Protein AF-A0A8T8X893-F1 (afdb_monomer_lite)

Secondary structure (DSSP, 8-state):
-----------STTSS-------SS----EEEEEEEE-SSSEEEEEEETTEEEEEEHHHHHTTTHHHHHHHHHTT--HHHHHHHHHHHHTT---HHHHHHHHHHHHHHHHHHHS--TTS------

Sequence (125 aa):
MDCFSTFTSWKGFKKWLTFTKATSQDQEIIIFADVERGPDDLVVTYLRYRFYDRLPWDEFKRLGSSATLAVVKAGWNWIILDHMAESIREGRFKESDLDKAREKAKENRKSKFSRSASDPISYFG

Foldseek 3Di:
DDDDDDDDDPDDPPPPPPPPPPPPDDPFQKAFDAWDDDQQFIWTWIDGPHDTDIDGPVVLCVSDPNSVVNCVLLQADPVLRVVQRVCSNVVNHDVVSRVVRNVNSVVSNCVVVPDDPPDDDPPPD

Organism: NCBI:txid1448312

Radius of gyration: 18.8 Å; chains: 1; bounding box: 47×42×62 Å

pLDDT: mean 78.87, std 22.39, range [32.0, 98.12]

Structure (mmCIF, N/CA/C/O backbone):
data_AF-A0A8T8X893-F1
#
_entry.id   AF-A0A8T8X893-F1
#
loop_
_atom_site.group_PDB
_atom_site.id
_atom_site.type_symbol
_atom_site.label_atom_id
_atom_site.label_alt_id
_atom_site.label_comp_id
_atom_site.label_asym_id
_atom_site.label_entity_id
_atom_site.label_seq_id
_atom_site.pdbx_PDB_ins_code
_atom_site.Cartn_x
_atom_site.Cartn_y
_atom_site.Cartn_z
_atom_site.occupancy
_atom_site.B_iso_or_equiv
_atom_site.auth_seq_id
_atom_site.auth_comp_id
_atom_site.auth_asym_id
_atom_site.auth_atom_id
_atom_site.pdbx_PDB_model_num
ATOM 1 N N . MET A 1 1 ? 17.034 21.233 33.603 1.00 33.72 1 MET A N 1
ATOM 2 C CA . MET A 1 1 ? 18.491 21.298 33.406 1.00 33.72 1 MET A CA 1
ATOM 3 C C . MET A 1 1 ? 19.010 19.879 33.422 1.00 33.72 1 MET A C 1
ATOM 5 O O . MET A 1 1 ? 18.906 19.243 34.459 1.00 33.72 1 MET A O 1
ATOM 9 N N . ASP A 1 2 ? 19.385 19.424 32.222 1.00 32.00 2 ASP A N 1
ATOM 10 C CA . ASP A 1 2 ? 20.553 18.601 31.864 1.00 32.00 2 ASP A CA 1
ATOM 11 C C . ASP A 1 2 ? 20.766 17.258 32.595 1.00 32.00 2 ASP A C 1
ATOM 13 O O . ASP A 1 2 ? 20.647 17.167 33.803 1.00 32.00 2 ASP A O 1
ATOM 17 N N . CYS A 1 3 ? 21.181 16.149 31.986 1.00 43.78 3 CYS A N 1
ATOM 18 C CA . CYS A 1 3 ? 21.476 15.778 30.606 1.00 43.78 3 CYS A CA 1
ATOM 19 C C . CY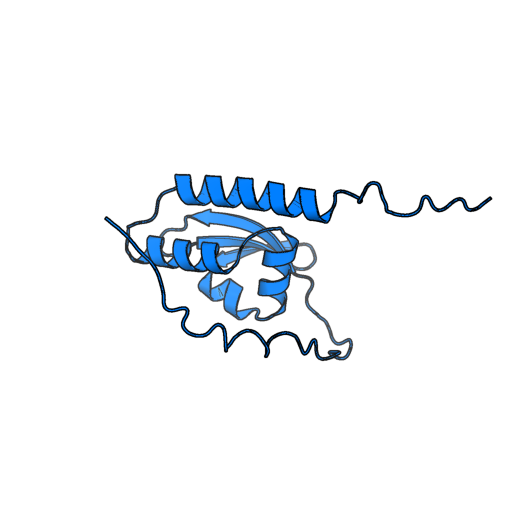S A 1 3 ? 21.751 14.256 30.599 1.00 43.78 3 CYS A C 1
ATOM 21 O O . CYS A 1 3 ? 22.308 13.722 31.550 1.00 43.78 3 CYS A O 1
ATOM 23 N N . PHE A 1 4 ? 21.377 13.599 29.497 1.00 40.03 4 PHE A N 1
ATOM 24 C CA . PHE A 1 4 ? 22.010 12.440 28.845 1.00 40.03 4 PHE A CA 1
ATOM 25 C C . PHE A 1 4 ? 22.717 11.340 29.665 1.00 40.03 4 PHE A C 1
ATOM 27 O O . PHE A 1 4 ? 23.814 11.532 30.179 1.00 40.03 4 PHE A O 1
ATOM 34 N N . SER A 1 5 ? 22.231 10.102 29.502 1.00 41.72 5 SER A N 1
ATOM 35 C CA . SER A 1 5 ? 22.907 9.033 28.726 1.00 41.72 5 SER A CA 1
ATOM 36 C C . SER A 1 5 ? 22.608 7.659 29.315 1.00 41.72 5 SER A C 1
ATOM 38 O O . SER A 1 5 ? 23.160 7.323 30.352 1.00 41.72 5 SER A O 1
ATOM 40 N N . THR A 1 6 ? 21.883 6.796 28.598 1.00 41.44 6 THR A N 1
ATOM 41 C CA . THR A 1 6 ? 22.410 5.450 28.307 1.00 41.44 6 THR A CA 1
ATOM 42 C C . THR A 1 6 ? 21.719 4.881 27.069 1.00 41.44 6 THR A C 1
ATOM 44 O O . THR A 1 6 ? 20.551 4.501 27.085 1.00 41.44 6 THR A O 1
ATOM 47 N N . PHE A 1 7 ? 22.483 4.823 25.979 1.00 49.06 7 PHE A N 1
ATOM 48 C CA . PHE A 1 7 ? 22.238 3.945 24.842 1.00 49.06 7 PHE A CA 1
ATOM 49 C C . PHE A 1 7 ? 22.013 2.512 25.333 1.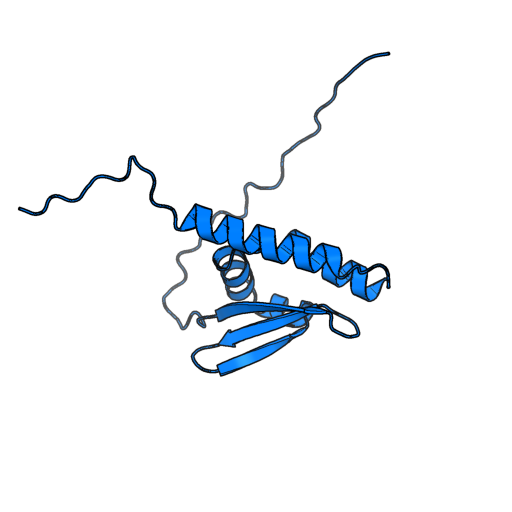00 49.06 7 PHE A C 1
ATOM 51 O O . PHE A 1 7 ? 22.913 1.925 25.932 1.00 49.06 7 PHE A O 1
ATOM 58 N N . THR A 1 8 ? 20.874 1.904 25.007 1.00 43.97 8 THR A N 1
ATOM 59 C CA . THR A 1 8 ? 20.735 0.447 25.083 1.00 43.97 8 THR A CA 1
ATOM 60 C C . THR A 1 8 ? 20.330 -0.132 23.730 1.00 43.97 8 THR A C 1
ATOM 62 O O . THR A 1 8 ? 19.187 -0.133 23.300 1.00 43.97 8 THR A O 1
ATOM 65 N N . SER A 1 9 ? 21.371 -0.658 23.083 1.00 38.81 9 SER A N 1
ATOM 66 C CA . SER A 1 9 ? 21.375 -1.925 22.354 1.00 38.81 9 SER A CA 1
ATOM 67 C C . SER A 1 9 ? 20.569 -2.022 21.056 1.00 38.81 9 SER A C 1
ATOM 69 O O . SER A 1 9 ? 19.608 -2.774 20.915 1.00 38.81 9 SER A O 1
ATOM 71 N N . TRP A 1 10 ? 21.133 -1.391 20.028 1.00 41.62 10 TRP A N 1
ATOM 72 C CA . TRP A 1 10 ? 21.035 -1.793 18.626 1.00 41.62 10 TRP A CA 1
ATOM 73 C C . TRP A 1 10 ? 21.691 -3.178 18.407 1.00 41.62 10 TRP A C 1
ATOM 75 O O . TRP A 1 10 ? 22.785 -3.299 17.855 1.00 41.62 10 TRP A O 1
ATOM 85 N N . LYS A 1 11 ? 21.060 -4.253 18.887 1.00 36.94 11 LYS A N 1
ATOM 86 C CA . LYS A 1 11 ? 21.475 -5.646 18.636 1.00 36.94 11 LYS A CA 1
ATOM 87 C C . LYS A 1 11 ? 20.265 -6.466 18.191 1.00 36.94 11 LYS A C 1
ATOM 89 O O . LYS A 1 11 ? 19.681 -7.198 18.975 1.00 36.94 11 LYS A O 1
ATOM 94 N N . GLY A 1 12 ? 19.889 -6.340 16.919 1.00 40.56 12 GLY A N 1
ATOM 95 C CA . GLY A 1 12 ? 18.818 -7.169 16.347 1.00 40.56 12 GLY A CA 1
ATOM 96 C C . GLY A 1 12 ? 18.704 -7.171 14.821 1.00 40.56 12 GLY A C 1
ATOM 97 O O . GLY A 1 12 ? 18.275 -8.162 14.246 1.00 40.56 12 GLY A O 1
ATOM 98 N N . PHE A 1 13 ? 19.173 -6.130 14.130 1.00 46.09 13 PHE A N 1
ATOM 99 C CA . PHE A 1 13 ? 18.964 -5.962 12.681 1.00 46.09 13 PHE A CA 1
ATOM 100 C C . PHE A 1 13 ? 20.070 -6.540 11.775 1.00 46.09 13 PHE A C 1
ATOM 102 O O . PHE A 1 13 ? 20.271 -6.072 10.660 1.00 46.09 13 PHE A O 1
ATOM 109 N N . LYS A 1 14 ? 20.818 -7.560 12.218 1.00 40.28 14 LYS A N 1
ATOM 110 C CA . LYS A 1 14 ? 21.900 -8.167 11.405 1.00 40.28 14 LYS A CA 1
ATOM 111 C C . LYS A 1 14 ? 21.546 -9.496 10.728 1.00 40.28 14 LYS A C 1
ATOM 113 O O . LYS A 1 14 ? 22.389 -10.044 10.029 1.00 40.28 14 LYS A O 1
ATOM 118 N N . LYS A 1 15 ? 20.321 -10.012 10.880 1.00 38.41 15 LYS A N 1
ATOM 119 C CA . LYS A 1 15 ? 19.928 -11.316 10.304 1.00 38.41 15 LYS A CA 1
ATOM 120 C C . LYS A 1 15 ? 19.112 -11.261 9.006 1.00 38.41 15 LYS A C 1
ATOM 122 O O . LYS A 1 15 ? 18.790 -12.313 8.473 1.00 38.41 15 LYS A O 1
ATOM 127 N N . TRP A 1 16 ? 18.823 -10.079 8.459 1.00 42.81 16 TRP A N 1
ATOM 128 C CA . TRP A 1 16 ? 17.953 -9.934 7.278 1.00 42.81 16 TRP A CA 1
ATOM 129 C C . TRP A 1 16 ? 18.695 -9.674 5.954 1.00 42.81 16 TRP A C 1
ATOM 131 O O . TRP A 1 16 ? 18.112 -9.172 5.000 1.00 42.81 16 TRP A O 1
ATOM 141 N N . LEU A 1 17 ? 19.993 -9.998 5.891 1.00 47.34 17 LEU A N 1
ATOM 142 C CA . LEU A 1 17 ? 20.840 -9.783 4.705 1.00 47.34 17 LEU A CA 1
ATOM 143 C C . LEU A 1 17 ? 21.444 -11.061 4.112 1.00 47.34 17 LEU A C 1
ATOM 145 O O . LEU A 1 17 ? 22.315 -10.988 3.251 1.00 47.34 17 LEU A O 1
ATOM 149 N N . THR A 1 18 ? 20.956 -12.241 4.487 1.00 39.75 18 THR A N 1
ATOM 150 C CA . THR A 1 18 ? 21.144 -13.422 3.640 1.00 39.75 18 THR A CA 1
ATOM 151 C C . THR A 1 18 ? 20.073 -13.397 2.561 1.00 39.75 18 THR A C 1
ATOM 153 O O . THR A 1 18 ? 19.043 -14.055 2.679 1.00 39.75 18 THR A O 1
ATOM 156 N N . PHE A 1 19 ? 20.321 -12.603 1.516 1.00 49.06 19 PHE A N 1
ATOM 157 C CA . PHE A 1 19 ? 19.721 -12.815 0.204 1.00 49.06 19 PHE A CA 1
ATOM 158 C C . PHE A 1 19 ? 20.170 -14.200 -0.261 1.00 49.06 19 PHE A C 1
ATOM 160 O O . PHE A 1 19 ? 21.215 -14.366 -0.890 1.00 49.06 19 PHE A O 1
ATOM 167 N N . THR A 1 20 ? 19.425 -15.226 0.140 1.00 45.09 20 THR A N 1
ATOM 168 C CA . THR A 1 20 ? 19.579 -16.553 -0.427 1.00 45.09 20 THR A CA 1
ATOM 169 C C . THR A 1 20 ? 19.316 -16.4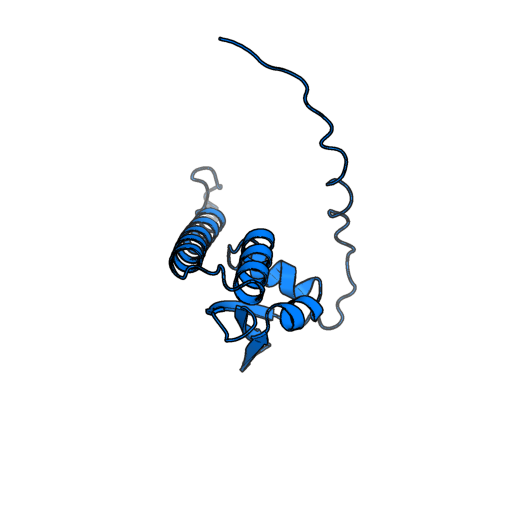08 -1.916 1.00 45.09 20 THR A C 1
ATOM 171 O O . THR A 1 20 ? 18.295 -15.872 -2.347 1.00 45.09 20 THR A O 1
ATOM 174 N N . LYS A 1 21 ? 20.313 -16.818 -2.700 1.00 43.22 21 LYS A N 1
ATOM 175 C CA . LYS A 1 21 ? 20.247 -17.005 -4.145 1.00 43.22 21 LYS A CA 1
ATOM 176 C C . LYS A 1 21 ? 19.151 -18.038 -4.412 1.00 43.22 21 LYS A C 1
ATOM 178 O O . LYS A 1 21 ? 19.428 -19.229 -4.503 1.00 43.22 21 LYS A O 1
ATOM 183 N N . ALA A 1 22 ? 17.903 -17.582 -4.415 1.00 42.31 22 ALA A N 1
ATOM 184 C CA . ALA A 1 22 ? 16.752 -18.395 -4.733 1.00 42.31 22 ALA A CA 1
ATOM 185 C C . ALA A 1 22 ? 16.892 -18.798 -6.199 1.00 42.31 22 ALA A C 1
ATOM 187 O O . ALA A 1 22 ? 17.052 -17.958 -7.086 1.00 42.31 22 ALA A O 1
ATOM 188 N N . THR A 1 23 ? 16.926 -20.105 -6.422 1.00 39.31 23 THR A N 1
ATOM 189 C CA . THR A 1 23 ? 16.820 -20.732 -7.732 1.00 39.31 23 THR A CA 1
ATOM 190 C C . THR A 1 23 ? 15.673 -20.102 -8.514 1.00 39.31 23 THR A C 1
ATOM 192 O O . THR A 1 23 ? 14.606 -19.851 -7.963 1.00 39.31 23 THR A O 1
ATOM 195 N N . SER A 1 24 ? 15.933 -19.822 -9.790 1.00 44.75 24 SER A N 1
ATOM 196 C CA . SER A 1 24 ? 15.029 -19.205 -10.761 1.00 44.75 24 SER A CA 1
ATOM 197 C C . SER A 1 24 ? 13.802 -20.097 -11.016 1.00 44.75 24 SER A C 1
ATOM 199 O O . SER A 1 24 ? 13.715 -20.780 -12.027 1.00 44.75 24 SER A O 1
ATOM 201 N N . GLN A 1 25 ? 12.877 -20.132 -10.062 1.00 43.38 25 GLN A N 1
ATOM 202 C CA . GLN A 1 25 ? 11.527 -20.661 -10.200 1.00 43.38 25 GLN A CA 1
ATOM 203 C C . GLN A 1 25 ? 10.584 -19.506 -9.877 1.00 43.38 25 GLN A C 1
ATOM 205 O O . GLN A 1 25 ? 10.514 -19.074 -8.730 1.00 43.38 25 GLN A O 1
ATOM 210 N N . ASP A 1 26 ? 9.974 -18.946 -10.923 1.00 50.09 26 ASP A N 1
ATOM 211 C CA . ASP A 1 26 ? 8.806 -18.059 -10.898 1.00 50.09 26 ASP A CA 1
ATOM 212 C C . ASP A 1 26 ? 8.690 -17.131 -9.682 1.00 50.09 26 ASP A C 1
ATOM 214 O O . ASP A 1 26 ? 7.723 -17.181 -8.921 1.00 50.09 26 ASP A O 1
ATOM 218 N N . GLN A 1 27 ? 9.662 -16.228 -9.503 1.00 59.00 27 GLN A N 1
ATOM 219 C CA . GLN A 1 27 ? 9.411 -15.064 -8.659 1.00 59.00 27 GLN A CA 1
ATOM 220 C C . GLN A 1 27 ? 8.341 -14.220 -9.339 1.00 59.00 27 GLN A C 1
ATOM 222 O O . GLN A 1 27 ? 8.608 -13.470 -10.277 1.00 59.00 27 GLN A O 1
ATOM 227 N N . GLU A 1 28 ? 7.119 -14.384 -8.859 1.00 69.75 28 GLU A N 1
ATOM 228 C CA . GLU A 1 28 ? 5.980 -13.575 -9.229 1.00 69.75 28 GLU A CA 1
ATOM 229 C C . GLU A 1 28 ? 6.335 -12.087 -9.179 1.00 69.75 28 GLU A C 1
ATOM 231 O O . GLU A 1 28 ? 6.702 -11.537 -8.135 1.00 69.75 28 GLU A O 1
ATOM 236 N N . ILE A 1 29 ? 6.271 -11.439 -10.343 1.00 83.62 29 ILE A N 1
ATOM 237 C CA . ILE A 1 29 ? 6.627 -10.031 -10.476 1.00 83.62 29 ILE A CA 1
ATOM 238 C C . ILE A 1 29 ? 5.460 -9.211 -9.933 1.00 83.62 29 ILE A C 1
ATOM 240 O O . ILE A 1 29 ? 4.462 -8.990 -10.621 1.00 83.62 29 ILE A O 1
ATOM 244 N N . ILE A 1 30 ? 5.614 -8.771 -8.686 1.00 91.75 30 ILE A N 1
ATOM 245 C CA . ILE A 1 30 ? 4.703 -7.853 -8.004 1.00 91.75 30 ILE A CA 1
ATOM 246 C C . ILE A 1 30 ? 5.273 -6.441 -8.100 1.00 91.75 30 ILE A C 1
ATOM 248 O O . ILE A 1 30 ? 6.426 -6.191 -7.732 1.00 91.75 30 ILE A O 1
ATOM 252 N N . ILE A 1 31 ? 4.451 -5.498 -8.552 1.00 93.94 31 ILE A N 1
ATOM 253 C CA . ILE A 1 31 ? 4.770 -4.069 -8.532 1.00 93.94 31 ILE A CA 1
ATOM 254 C C . ILE A 1 31 ? 3.737 -3.364 -7.663 1.00 93.94 31 ILE A C 1
ATOM 256 O O . ILE A 1 31 ? 2.555 -3.335 -7.986 1.00 93.94 31 ILE A O 1
ATOM 260 N N . PHE A 1 32 ? 4.194 -2.768 -6.566 1.00 95.81 32 PHE A N 1
ATOM 261 C CA . PHE A 1 32 ? 3.353 -1.947 -5.703 1.00 95.81 32 PHE A CA 1
ATOM 262 C C . PHE A 1 32 ? 3.002 -0.642 -6.432 1.00 95.81 32 PHE A C 1
ATOM 264 O O . PHE A 1 32 ? 3.912 0.096 -6.824 1.00 95.81 32 PHE A O 1
ATOM 271 N N . ALA A 1 33 ? 1.710 -0.378 -6.642 1.00 95.00 33 ALA A N 1
ATOM 272 C CA . ALA A 1 33 ? 1.245 0.774 -7.411 1.00 95.00 33 ALA A CA 1
ATOM 273 C C . ALA A 1 33 ? 0.813 1.926 -6.497 1.00 95.00 33 ALA A C 1
ATOM 275 O O . ALA A 1 33 ? 1.346 3.028 -6.630 1.00 95.00 33 ALA A O 1
ATOM 276 N N . ASP A 1 34 ? -0.101 1.670 -5.562 1.00 95.75 34 ASP A N 1
ATOM 277 C CA . ASP A 1 34 ? -0.561 2.659 -4.583 1.00 95.75 34 ASP A CA 1
ATOM 278 C C . ASP A 1 34 ? -1.210 1.982 -3.368 1.00 95.75 34 ASP A C 1
ATOM 280 O O . ASP A 1 34 ? -1.400 0.763 -3.339 1.00 95.75 34 ASP A O 1
ATOM 284 N N . VAL A 1 35 ? -1.560 2.786 -2.369 1.00 96.94 35 VAL A N 1
ATOM 285 C CA . VAL A 1 35 ? -2.322 2.366 -1.197 1.00 96.94 35 VAL A CA 1
ATOM 286 C C . VAL A 1 35 ? -3.340 3.432 -0.806 1.00 96.94 35 VAL A C 1
ATOM 288 O O . VAL A 1 35 ? -3.081 4.632 -0.897 1.00 96.94 35 VAL A O 1
ATOM 291 N N . GLU A 1 36 ? -4.503 2.981 -0.357 1.00 97.00 36 GLU A N 1
ATOM 292 C CA . GLU A 1 36 ? -5.618 3.823 0.067 1.00 97.00 36 GLU A CA 1
ATOM 293 C C . GLU A 1 36 ? -6.231 3.309 1.374 1.00 97.00 36 GLU A C 1
ATOM 295 O O . GLU A 1 36 ? -5.984 2.179 1.809 1.00 97.00 36 GLU A O 1
ATOM 300 N N . ARG A 1 37 ? -7.049 4.148 2.009 1.00 96.94 37 ARG A N 1
ATOM 301 C CA . ARG A 1 37 ? -7.797 3.773 3.205 1.00 96.94 37 ARG A CA 1
ATOM 302 C C . ARG A 1 37 ? -8.996 2.894 2.829 1.00 96.94 37 ARG A C 1
ATOM 304 O O . ARG A 1 37 ? -9.906 3.350 2.141 1.00 96.94 37 ARG A O 1
ATOM 311 N N . GLY A 1 38 ? -9.027 1.662 3.329 1.00 95.25 38 GLY A N 1
ATOM 312 C CA . GLY A 1 38 ? -10.220 0.815 3.323 1.00 95.25 38 GLY A CA 1
ATOM 313 C C . GLY A 1 38 ? -11.071 0.981 4.590 1.00 95.25 38 GLY A C 1
ATOM 314 O O . GLY A 1 38 ? -10.730 1.772 5.475 1.00 95.25 38 GLY A O 1
ATOM 315 N N . PRO A 1 39 ? -12.191 0.245 4.691 1.00 93.06 39 PRO A N 1
ATOM 316 C CA . PRO A 1 39 ? -13.068 0.303 5.860 1.00 93.06 39 PRO A CA 1
ATOM 317 C C . PRO A 1 39 ? -12.373 -0.199 7.135 1.00 93.06 39 PRO A C 1
ATOM 319 O O . PRO A 1 39 ? -12.428 0.484 8.155 1.00 93.06 39 PRO A O 1
ATOM 322 N N . ASP A 1 40 ? -11.667 -1.330 7.040 1.00 94.50 40 ASP A N 1
ATOM 323 C CA . ASP A 1 40 ? -11.073 -2.030 8.191 1.00 94.50 40 ASP A CA 1
ATOM 324 C C . ASP A 1 40 ? -9.541 -2.143 8.120 1.00 94.50 40 ASP A C 1
ATOM 326 O O . ASP A 1 40 ? -8.880 -2.436 9.115 1.00 94.50 40 ASP A O 1
ATOM 330 N N . ASP A 1 41 ? -8.957 -1.918 6.943 1.00 96.50 41 ASP A N 1
ATOM 331 C CA . ASP A 1 41 ? -7.519 -2.023 6.702 1.00 96.50 41 ASP A CA 1
ATOM 332 C C . ASP A 1 41 ? -7.089 -1.077 5.573 1.00 96.50 41 ASP A C 1
ATOM 334 O O . ASP A 1 41 ? -7.925 -0.518 4.858 1.00 96.50 41 ASP A O 1
ATOM 338 N N . LEU A 1 42 ? -5.782 -0.911 5.375 1.00 97.31 42 LEU A N 1
ATOM 339 C CA . LEU A 1 42 ? -5.280 -0.310 4.139 1.00 97.31 42 LEU A CA 1
ATOM 340 C C . LEU A 1 42 ? -5.576 -1.237 2.955 1.00 97.31 42 LEU A C 1
ATOM 342 O O . LEU A 1 42 ? -5.457 -2.453 3.074 1.00 97.31 42 LEU A O 1
ATOM 346 N N . VAL A 1 43 ? -5.911 -0.668 1.801 1.00 98.12 43 VAL A N 1
ATOM 347 C CA . VAL A 1 43 ? -6.083 -1.414 0.550 1.00 98.12 43 VAL A CA 1
ATOM 348 C C . VAL A 1 43 ? -4.920 -1.083 -0.371 1.00 98.12 43 VAL A C 1
ATOM 350 O O . VAL A 1 43 ? -4.699 0.070 -0.736 1.00 98.12 43 VAL A O 1
ATOM 353 N N . VAL A 1 44 ? -4.152 -2.104 -0.733 1.00 97.81 44 VAL A N 1
ATOM 354 C CA . VAL A 1 44 ? -3.027 -1.997 -1.657 1.00 97.81 44 VAL A CA 1
ATOM 355 C C . VAL A 1 44 ? -3.515 -2.260 -3.062 1.00 97.81 44 VAL A C 1
ATOM 357 O O . VAL A 1 44 ? -4.082 -3.316 -3.326 1.00 97.81 44 VAL A O 1
ATOM 360 N N . THR A 1 45 ? -3.203 -1.349 -3.976 1.00 97.88 45 THR A N 1
ATOM 361 C CA . THR A 1 45 ? -3.275 -1.607 -5.411 1.00 97.88 45 THR A CA 1
ATOM 362 C C . THR A 1 45 ? -1.894 -2.032 -5.897 1.00 97.88 45 THR A C 1
ATOM 364 O O . THR A 1 45 ? -0.905 -1.315 -5.714 1.00 97.88 45 THR A O 1
ATOM 367 N N . TYR A 1 46 ? -1.802 -3.194 -6.532 1.00 95.75 46 TYR A N 1
ATOM 368 C CA . TYR A 1 46 ? -0.552 -3.706 -7.086 1.00 95.75 46 TYR A CA 1
ATOM 369 C C . TYR A 1 46 ? -0.779 -4.334 -8.457 1.00 95.75 46 TYR A C 1
ATOM 371 O O . TYR A 1 46 ? -1.883 -4.735 -8.808 1.00 95.75 46 TYR A O 1
ATOM 379 N N . LEU A 1 47 ? 0.284 -4.396 -9.252 1.00 94.00 47 LEU A N 1
ATOM 380 C CA . LEU A 1 47 ? 0.298 -5.086 -10.531 1.00 94.00 47 LEU A CA 1
ATOM 381 C C . LEU A 1 47 ? 0.929 -6.462 -10.333 1.00 94.00 47 LEU A C 1
ATOM 383 O O . LEU A 1 47 ? 2.064 -6.565 -9.855 1.00 94.00 47 LEU A O 1
ATOM 387 N N . ARG A 1 48 ? 0.201 -7.501 -10.730 1.00 89.81 48 ARG A N 1
ATOM 388 C CA . ARG A 1 48 ? 0.669 -8.884 -10.791 1.00 89.81 48 ARG A CA 1
ATOM 389 C C . ARG A 1 48 ? 0.693 -9.301 -12.253 1.00 89.81 48 ARG A C 1
ATOM 391 O O . ARG A 1 48 ? -0.347 -9.389 -12.906 1.00 89.81 48 ARG A O 1
ATOM 398 N N . TYR A 1 49 ? 1.889 -9.498 -12.802 1.00 84.81 49 TYR A N 1
ATOM 399 C CA . TYR A 1 49 ? 2.098 -9.664 -14.246 1.00 84.81 49 TYR A CA 1
ATOM 400 C C . TYR A 1 49 ? 1.556 -8.480 -15.073 1.00 84.81 49 TYR A C 1
ATOM 402 O O . TYR A 1 49 ? 2.279 -7.515 -15.306 1.00 84.81 49 TYR A O 1
ATOM 410 N N . ARG A 1 50 ? 0.301 -8.552 -15.539 1.00 84.25 50 ARG A N 1
ATOM 411 C CA . ARG A 1 50 ? -0.367 -7.531 -16.370 1.00 84.25 50 ARG A CA 1
ATOM 412 C C . ARG A 1 50 ? -1.677 -7.010 -15.776 1.00 84.25 50 ARG A C 1
ATOM 414 O O . ARG A 1 50 ? -2.276 -6.119 -16.369 1.00 84.25 50 ARG A O 1
ATOM 421 N N . PHE A 1 51 ? -2.117 -7.549 -14.642 1.00 88.69 51 PHE A N 1
ATOM 422 C CA . PHE A 1 51 ? -3.409 -7.220 -14.051 1.00 88.69 51 PHE A CA 1
ATOM 423 C C . PHE A 1 51 ? -3.225 -6.429 -12.766 1.00 88.69 51 PHE A C 1
ATOM 425 O O . PHE A 1 51 ? -2.351 -6.740 -11.953 1.00 88.69 51 PHE A O 1
ATOM 432 N N . TYR A 1 52 ? -4.023 -5.373 -12.630 1.00 93.62 52 TYR A N 1
ATOM 433 C CA . TYR A 1 52 ? -4.127 -4.632 -11.386 1.00 93.62 52 TYR A CA 1
ATOM 434 C C . TYR A 1 52 ? -5.057 -5.386 -10.453 1.00 93.62 52 TYR A C 1
ATOM 436 O O . TYR A 1 52 ? -6.227 -5.582 -10.773 1.00 93.62 52 TYR A O 1
ATOM 444 N N . ASP A 1 53 ? -4.525 -5.747 -9.298 1.00 95.19 53 ASP A N 1
ATOM 445 C CA . ASP A 1 53 ? -5.258 -6.373 -8.216 1.00 95.19 53 ASP A CA 1
ATOM 446 C C . ASP A 1 53 ? -5.286 -5.432 -7.009 1.00 95.19 53 ASP A C 1
ATOM 448 O O . ASP A 1 53 ? -4.440 -4.539 -6.853 1.00 95.19 53 ASP A O 1
ATOM 452 N N . ARG A 1 54 ? -6.280 -5.643 -6.145 1.00 96.50 54 ARG A N 1
ATOM 453 C CA . ARG A 1 54 ? -6.413 -4.946 -4.867 1.00 96.50 54 ARG A CA 1
ATOM 454 C C . ARG A 1 54 ? -6.530 -5.961 -3.748 1.00 96.50 54 ARG A C 1
ATOM 456 O O . ARG A 1 54 ? -7.338 -6.879 -3.841 1.00 96.50 54 ARG A O 1
ATOM 463 N N . LEU A 1 55 ? -5.738 -5.778 -2.699 1.00 96.69 55 LEU A N 1
ATOM 464 C CA . LEU A 1 55 ? -5.793 -6.609 -1.500 1.00 96.69 55 LEU A CA 1
ATOM 465 C C . LEU A 1 55 ? -5.744 -5.741 -0.243 1.00 96.69 55 LEU A C 1
ATOM 467 O O . LEU A 1 55 ? -5.039 -4.726 -0.240 1.00 96.69 55 LEU A O 1
ATOM 471 N N . PRO A 1 56 ? -6.424 -6.149 0.842 1.00 97.56 56 PRO A N 1
ATOM 472 C CA . PRO A 1 56 ? -6.138 -5.627 2.171 1.00 97.56 56 PRO A CA 1
ATOM 473 C C . PRO A 1 56 ? -4.650 -5.775 2.496 1.00 97.56 56 PRO A C 1
ATOM 475 O O . PRO A 1 56 ? -4.000 -6.735 2.072 1.00 97.56 56 PRO A O 1
ATOM 478 N N . TRP A 1 57 ? -4.101 -4.843 3.264 1.00 97.25 57 TRP A N 1
ATOM 479 C CA . TRP A 1 57 ? -2.691 -4.825 3.625 1.00 97.25 57 TRP A CA 1
ATOM 480 C C . TRP A 1 57 ? -2.266 -6.130 4.296 1.00 97.25 57 TRP A C 1
ATOM 482 O O . TRP A 1 57 ? -1.269 -6.720 3.886 1.00 97.25 57 TRP A O 1
ATOM 492 N N . ASP A 1 58 ? -3.050 -6.658 5.237 1.00 95.38 58 ASP A N 1
ATOM 493 C CA . ASP A 1 58 ? -2.742 -7.942 5.878 1.00 95.38 58 ASP A CA 1
ATOM 494 C C . ASP A 1 58 ? -2.693 -9.130 4.907 1.00 95.38 58 ASP A C 1
ATOM 496 O O . ASP A 1 58 ? -1.888 -10.042 5.106 1.00 95.38 58 ASP A O 1
ATOM 500 N N . GLU A 1 59 ? -3.501 -9.131 3.847 1.00 96.56 59 GLU A N 1
ATOM 501 C CA . GLU A 1 59 ? -3.457 -10.168 2.811 1.00 96.56 59 GLU A CA 1
ATOM 502 C C . GLU A 1 59 ? -2.282 -9.962 1.857 1.00 96.56 59 GLU A C 1
ATOM 504 O O . GLU A 1 59 ? -1.556 -10.909 1.555 1.00 96.56 59 GLU A O 1
ATOM 509 N N . PHE A 1 60 ? -2.018 -8.717 1.458 1.00 95.75 60 PHE A N 1
ATOM 510 C CA . PHE A 1 60 ? -0.863 -8.367 0.638 1.00 95.75 60 PHE A CA 1
ATOM 511 C C . PHE A 1 60 ? 0.454 -8.787 1.310 1.00 95.75 60 PHE A C 1
ATOM 513 O O . PHE A 1 60 ? 1.349 -9.327 0.656 1.00 95.75 60 PHE A O 1
ATOM 520 N N . LYS A 1 61 ? 0.565 -8.639 2.638 1.00 94.69 61 LYS A N 1
ATOM 521 C CA . LYS A 1 61 ? 1.732 -9.102 3.407 1.00 94.69 61 LYS A CA 1
ATOM 522 C C . LYS A 1 61 ? 1.965 -10.612 3.313 1.00 94.69 61 LYS A C 1
ATOM 524 O O . LYS A 1 61 ? 3.113 -11.055 3.381 1.00 94.69 61 LYS A O 1
ATOM 529 N N . ARG A 1 62 ? 0.911 -11.415 3.131 1.00 94.69 62 ARG A N 1
ATOM 530 C CA . ARG A 1 62 ? 1.014 -12.883 3.015 1.00 94.69 62 ARG A CA 1
ATOM 531 C C . ARG A 1 62 ? 1.663 -13.335 1.708 1.00 94.69 62 ARG A C 1
ATOM 533 O O . ARG A 1 62 ? 2.127 -14.468 1.647 1.00 94.69 62 ARG A O 1
ATOM 540 N N . LEU A 1 63 ? 1.790 -12.448 0.716 1.00 90.69 63 LEU A N 1
ATOM 541 C CA . LEU A 1 63 ? 2.592 -12.682 -0.494 1.00 90.69 63 LEU A CA 1
ATOM 542 C C . LEU A 1 63 ? 4.106 -12.739 -0.195 1.00 90.69 63 LEU A C 1
ATOM 544 O O . LEU A 1 63 ? 4.916 -13.050 -1.068 1.00 90.69 63 LEU A O 1
ATOM 548 N N . GLY A 1 64 ? 4.506 -12.450 1.047 1.00 90.69 64 GLY A N 1
ATOM 549 C 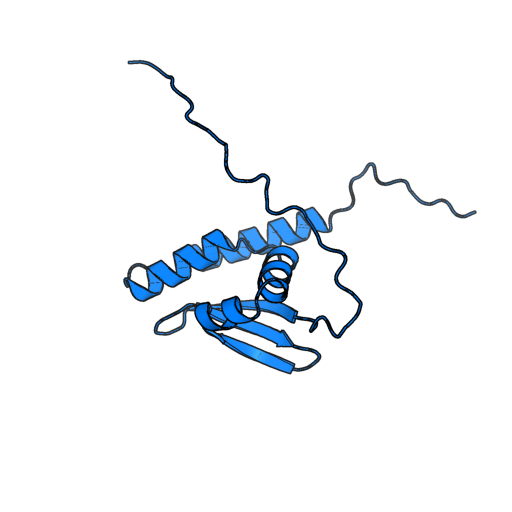CA . GLY A 1 64 ? 5.844 -12.704 1.558 1.00 90.69 64 GLY A CA 1
ATOM 550 C C . GLY A 1 64 ? 6.887 -11.709 1.055 1.00 90.69 64 GLY A C 1
ATOM 551 O O . GLY A 1 64 ? 6.627 -10.517 0.883 1.00 90.69 64 GLY A O 1
ATOM 552 N N . SER A 1 65 ? 8.107 -12.202 0.838 1.00 90.62 65 SER A N 1
ATOM 553 C CA . SER A 1 65 ? 9.268 -11.364 0.515 1.00 90.62 65 SER A CA 1
ATOM 554 C C . SER A 1 65 ? 9.104 -10.565 -0.781 1.00 90.62 65 SER A C 1
ATOM 556 O O . SER A 1 65 ? 9.616 -9.446 -0.867 1.00 90.62 65 SER A O 1
ATOM 558 N N . SER A 1 66 ? 8.354 -11.082 -1.759 1.00 90.19 66 SER A N 1
ATOM 559 C CA . SER A 1 66 ? 8.044 -10.377 -3.008 1.00 90.19 66 SER A CA 1
ATOM 560 C C . SER A 1 66 ? 7.233 -9.100 -2.762 1.00 90.19 66 SER A C 1
ATOM 562 O O . SER A 1 66 ? 7.561 -8.053 -3.323 1.00 90.19 66 SER A O 1
ATOM 564 N N . ALA A 1 67 ? 6.240 -9.141 -1.866 1.00 92.00 67 ALA A N 1
ATOM 565 C CA . ALA A 1 67 ? 5.459 -7.964 -1.482 1.00 92.00 67 ALA A CA 1
ATOM 566 C C . ALA A 1 67 ? 6.315 -6.923 -0.754 1.00 92.00 67 ALA A C 1
ATOM 568 O O . ALA A 1 67 ? 6.278 -5.738 -1.097 1.00 92.00 67 ALA A O 1
ATOM 569 N N . THR A 1 68 ? 7.146 -7.348 0.202 1.00 93.50 68 THR A N 1
ATOM 570 C CA . THR A 1 68 ? 8.034 -6.413 0.908 1.00 93.50 68 THR A CA 1
ATOM 571 C C . THR A 1 68 ? 9.029 -5.751 -0.037 1.00 93.50 68 THR A C 1
ATOM 573 O O . THR A 1 68 ? 9.235 -4.536 0.024 1.00 93.50 68 THR A O 1
ATOM 576 N N . LEU A 1 69 ? 9.606 -6.517 -0.965 1.00 92.56 69 LEU A N 1
ATOM 577 C CA . LEU A 1 69 ? 10.500 -5.973 -1.979 1.00 92.56 69 LEU A CA 1
ATOM 578 C C . LEU A 1 69 ? 9.780 -4.966 -2.889 1.00 92.56 69 LEU A C 1
ATOM 580 O O . LEU A 1 69 ? 10.355 -3.922 -3.204 1.00 92.56 69 LEU A O 1
ATOM 584 N N . ALA A 1 70 ? 8.537 -5.246 -3.287 1.00 94.00 70 ALA A N 1
ATOM 585 C CA . ALA A 1 70 ? 7.734 -4.355 -4.121 1.00 94.00 70 ALA A CA 1
ATOM 586 C C . ALA A 1 70 ? 7.465 -3.004 -3.433 1.00 94.00 70 ALA A C 1
ATOM 588 O O . ALA A 1 70 ? 7.686 -1.957 -4.045 1.00 94.00 70 ALA A O 1
ATOM 589 N N . VAL A 1 71 ? 7.088 -3.015 -2.149 1.00 95.44 71 VAL A N 1
ATOM 590 C CA . VAL A 1 71 ? 6.878 -1.805 -1.326 1.00 95.44 71 VAL A CA 1
ATOM 591 C C . VAL A 1 71 ? 8.151 -0.958 -1.270 1.00 95.44 71 VAL A C 1
ATOM 593 O O . VAL A 1 71 ? 8.134 0.237 -1.576 1.00 95.44 71 VAL A O 1
ATOM 596 N N . VAL A 1 72 ? 9.288 -1.587 -0.952 1.00 93.19 72 VAL A N 1
ATOM 597 C CA . VAL A 1 72 ? 10.581 -0.894 -0.840 1.00 93.19 72 VAL A CA 1
ATOM 598 C C . VAL A 1 72 ? 11.024 -0.320 -2.188 1.00 93.19 72 VAL A C 1
ATOM 600 O O . VAL A 1 72 ? 11.537 0.804 -2.245 1.00 93.19 72 VAL A O 1
ATOM 603 N N . LYS A 1 73 ? 10.831 -1.058 -3.288 1.00 92.12 73 LYS A N 1
ATOM 604 C CA . LYS A 1 73 ? 11.132 -0.581 -4.648 1.00 92.12 73 LYS A CA 1
ATOM 605 C C . LYS A 1 73 ? 10.260 0.609 -5.046 1.00 92.12 73 LYS A C 1
ATOM 607 O O . LYS A 1 73 ? 10.767 1.534 -5.674 1.00 92.12 73 LYS A O 1
ATOM 612 N N . ALA A 1 74 ? 8.995 0.624 -4.632 1.00 93.56 74 ALA A N 1
ATOM 613 C CA . ALA A 1 74 ? 8.093 1.751 -4.849 1.00 93.56 74 ALA A CA 1
ATOM 614 C C . ALA A 1 74 ? 8.424 2.984 -3.979 1.00 93.56 74 ALA A C 1
ATOM 616 O O . ALA A 1 74 ? 7.827 4.039 -4.171 1.00 93.56 74 ALA A O 1
ATOM 617 N N . GLY A 1 75 ? 9.400 2.881 -3.066 1.00 94.75 75 GLY A N 1
ATOM 618 C CA . GLY A 1 75 ? 9.856 3.983 -2.210 1.00 94.75 75 GLY A CA 1
ATOM 619 C C . GLY A 1 75 ? 9.089 4.104 -0.892 1.00 94.75 75 GLY A C 1
ATOM 620 O O . GLY A 1 75 ? 9.436 4.942 -0.058 1.00 94.75 75 GLY A O 1
ATOM 621 N N . TRP A 1 76 ? 8.091 3.250 -0.678 1.00 96.25 76 TRP A N 1
ATOM 622 C CA . TRP A 1 76 ? 7.288 3.222 0.536 1.00 96.25 76 TRP A CA 1
ATOM 623 C C . TRP A 1 76 ? 8.045 2.588 1.703 1.00 96.25 76 TRP A C 1
ATOM 625 O O . TRP A 1 76 ? 8.961 1.779 1.530 1.00 96.25 76 TRP A O 1
ATOM 635 N N . ASN A 1 77 ? 7.644 2.961 2.918 1.00 94.50 77 ASN A N 1
ATOM 636 C CA . ASN A 1 77 ? 8.181 2.388 4.143 1.00 94.50 77 ASN A CA 1
ATOM 637 C C . ASN A 1 77 ? 7.171 1.400 4.729 1.00 94.50 77 ASN A C 1
ATOM 639 O O . ASN A 1 77 ? 6.099 1.799 5.173 1.00 94.50 77 ASN A O 1
ATOM 643 N N . TRP A 1 78 ? 7.557 0.126 4.761 1.00 93.56 78 TRP A N 1
ATOM 644 C CA . TRP A 1 78 ? 6.741 -0.969 5.280 1.00 93.56 78 TRP A CA 1
ATOM 645 C C . TRP A 1 78 ? 6.210 -0.724 6.699 1.00 93.56 78 TRP A C 1
ATOM 647 O O . TRP A 1 78 ? 5.035 -0.944 6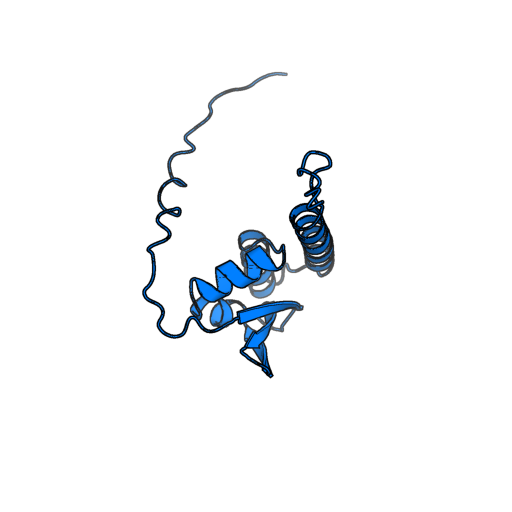.957 1.00 93.56 78 TRP A O 1
ATOM 657 N N . ILE A 1 79 ? 7.056 -0.217 7.601 1.00 94.25 79 ILE A N 1
ATOM 658 C CA . ILE A 1 79 ? 6.701 0.019 9.009 1.00 94.25 79 ILE A CA 1
ATOM 659 C C . ILE A 1 79 ? 5.645 1.125 9.117 1.00 94.25 79 ILE A C 1
ATOM 661 O O . ILE A 1 79 ? 4.727 1.035 9.924 1.00 94.25 79 ILE A O 1
ATOM 665 N N . ILE A 1 80 ? 5.748 2.164 8.280 1.00 96.00 80 ILE A N 1
ATOM 666 C CA . ILE A 1 80 ? 4.751 3.244 8.250 1.00 96.00 80 ILE A CA 1
ATOM 667 C C . ILE A 1 80 ? 3.400 2.706 7.760 1.00 96.00 80 ILE A C 1
ATOM 669 O O . ILE A 1 80 ? 2.370 3.061 8.324 1.00 96.00 80 ILE A O 1
ATOM 673 N N . LEU A 1 81 ? 3.399 1.831 6.748 1.00 96.81 81 LEU A N 1
ATOM 674 C CA . LEU A 1 81 ? 2.177 1.182 6.265 1.00 96.81 81 LEU A CA 1
ATOM 675 C C . LEU A 1 81 ? 1.545 0.287 7.345 1.00 96.81 81 LEU A C 1
ATOM 677 O O . LEU A 1 81 ? 0.343 0.388 7.570 1.00 96.81 81 LEU A O 1
ATOM 681 N N . ASP A 1 82 ? 2.344 -0.505 8.069 1.00 96.75 82 ASP A N 1
ATOM 682 C CA . ASP A 1 82 ? 1.863 -1.323 9.194 1.00 96.75 82 ASP A CA 1
ATOM 683 C C . ASP A 1 82 ? 1.207 -0.468 10.295 1.00 96.75 82 ASP A C 1
ATOM 685 O O . ASP A 1 82 ? 0.094 -0.769 10.722 1.00 96.75 82 ASP A O 1
ATOM 689 N N . HIS A 1 83 ? 1.832 0.640 10.707 1.00 96.94 83 HIS A N 1
ATOM 690 C CA . HIS A 1 83 ? 1.242 1.540 11.708 1.00 96.94 83 HIS A CA 1
ATOM 691 C C . HIS A 1 83 ? -0.045 2.224 11.233 1.00 96.94 83 HIS A C 1
ATOM 693 O O . HIS A 1 83 ? -0.953 2.468 12.031 1.00 96.94 83 HIS A O 1
ATOM 699 N N . MET A 1 84 ? -0.142 2.557 9.945 1.00 97.12 84 MET A N 1
ATOM 700 C CA . MET A 1 84 ? -1.361 3.138 9.382 1.00 97.12 84 MET A CA 1
ATOM 701 C C . MET A 1 84 ? -2.499 2.116 9.339 1.00 97.12 84 MET A C 1
ATOM 703 O O . MET A 1 84 ? -3.617 2.454 9.722 1.00 97.12 84 MET A O 1
ATOM 707 N N . ALA A 1 85 ? -2.214 0.873 8.945 1.00 96.94 85 ALA A N 1
ATOM 708 C CA . ALA A 1 85 ? -3.170 -0.232 8.998 1.00 96.94 85 ALA A CA 1
ATOM 709 C C . ALA A 1 85 ? -3.700 -0.467 10.424 1.00 96.94 85 ALA A C 1
ATOM 711 O O . ALA A 1 85 ? -4.908 -0.570 10.632 1.00 96.94 85 ALA A O 1
ATOM 712 N N . GLU A 1 86 ? -2.815 -0.469 11.424 1.00 97.19 86 GLU A N 1
ATOM 713 C CA . GLU A 1 86 ? -3.197 -0.556 12.839 1.00 97.19 86 GLU A CA 1
ATOM 714 C C . GLU A 1 86 ? -4.075 0.633 13.263 1.00 97.19 86 GLU A C 1
ATOM 716 O O . GLU A 1 86 ? -5.152 0.449 13.829 1.00 97.19 86 GLU A O 1
ATOM 721 N N . SER A 1 87 ? -3.689 1.850 12.874 1.00 97.31 87 SER A N 1
ATOM 722 C CA . SER A 1 87 ? -4.461 3.061 13.172 1.00 97.31 87 SER A CA 1
ATOM 723 C C . SER A 1 87 ? -5.869 3.038 12.564 1.00 97.31 87 SER A C 1
ATOM 725 O O . SER A 1 87 ? -6.781 3.626 13.146 1.00 97.31 87 SER A O 1
ATOM 727 N N . ILE A 1 88 ? -6.073 2.383 11.412 1.00 96.88 88 ILE A N 1
ATOM 728 C CA . ILE A 1 88 ? -7.411 2.190 10.823 1.00 96.88 88 ILE A CA 1
ATOM 729 C C . ILE A 1 88 ? -8.254 1.293 11.724 1.00 96.88 88 ILE A C 1
ATOM 731 O O . ILE A 1 88 ? -9.356 1.691 12.100 1.00 96.88 88 ILE A O 1
ATOM 735 N N . ARG A 1 89 ? -7.714 0.140 12.134 1.00 95.00 89 ARG A N 1
ATOM 736 C CA . ARG A 1 89 ? -8.408 -0.830 13.002 1.00 95.00 89 ARG A CA 1
ATOM 737 C C . ARG A 1 89 ? -8.790 -0.234 14.351 1.00 95.00 89 ARG A C 1
ATOM 739 O O . ARG A 1 89 ? -9.817 -0.580 14.920 1.00 95.00 89 ARG A O 1
ATOM 746 N N . GLU A 1 90 ? -7.978 0.687 14.852 1.00 96.38 90 GLU A N 1
ATOM 747 C CA . GLU A 1 90 ? -8.225 1.384 16.113 1.00 96.38 90 GLU A CA 1
ATOM 748 C C . GLU A 1 90 ? -9.080 2.655 15.964 1.00 96.38 90 GLU A C 1
ATOM 750 O O . GLU A 1 90 ? -9.326 3.348 16.953 1.00 96.38 90 GLU A O 1
ATOM 755 N N . GLY A 1 91 ? -9.496 3.013 14.744 1.00 95.19 91 GLY A N 1
ATOM 756 C CA . GLY A 1 91 ? -10.285 4.218 14.473 1.00 95.19 91 GLY A CA 1
ATOM 757 C C . GLY A 1 91 ? -9.525 5.538 14.664 1.00 95.19 91 GLY A C 1
ATOM 758 O O . GLY A 1 91 ? -10.146 6.591 14.791 1.00 95.19 91 GLY A O 1
ATOM 759 N N . ARG A 1 92 ? -8.186 5.506 14.692 1.00 95.56 92 ARG A N 1
ATOM 760 C CA . ARG A 1 92 ? -7.307 6.677 14.891 1.00 95.56 92 ARG A CA 1
ATOM 761 C C . ARG A 1 92 ? -6.657 7.194 13.607 1.00 95.56 92 ARG A C 1
ATOM 763 O O . ARG A 1 92 ? -5.862 8.132 13.658 1.00 95.56 92 ARG A O 1
ATOM 770 N N . PHE A 1 93 ? -6.969 6.580 12.470 1.00 95.75 93 PHE A N 1
ATOM 771 C CA . PHE A 1 93 ? -6.371 6.910 11.184 1.00 95.75 93 PHE A CA 1
ATOM 772 C C . PHE A 1 93 ? -6.655 8.351 10.745 1.00 95.75 93 PHE A C 1
ATOM 774 O O . PHE A 1 93 ? -7.780 8.847 10.849 1.00 95.75 93 PHE A O 1
ATOM 781 N N . LYS A 1 94 ? -5.630 9.001 10.188 1.00 94.88 94 LYS A N 1
ATOM 782 C CA . LYS A 1 94 ? -5.717 10.337 9.599 1.00 94.88 94 LYS A CA 1
ATOM 783 C C . LYS A 1 94 ? -5.263 10.286 8.151 1.00 94.88 94 LYS A C 1
ATOM 785 O O . LYS A 1 94 ? -4.130 9.906 7.871 1.00 94.88 94 LYS A O 1
ATOM 790 N N . GLU A 1 95 ? -6.104 10.784 7.251 1.00 94.44 95 GLU A N 1
ATOM 791 C CA . GLU A 1 95 ? -5.793 10.847 5.817 1.00 94.44 95 GLU A CA 1
ATOM 792 C C . GLU A 1 95 ? -4.490 11.621 5.542 1.00 94.44 95 GLU A C 1
ATOM 794 O O . GLU A 1 95 ? -3.670 11.221 4.721 1.00 94.44 95 GLU A O 1
ATOM 799 N N . SER A 1 96 ? -4.222 12.668 6.332 1.00 95.81 96 SER A N 1
ATOM 800 C CA . SER A 1 96 ? -2.994 13.462 6.221 1.00 95.81 96 SER A CA 1
ATOM 801 C C . SER A 1 96 ? -1.707 12.657 6.414 1.00 95.81 96 SER A C 1
ATOM 803 O O . SER A 1 96 ? -0.652 13.063 5.928 1.00 95.81 96 SER A O 1
ATOM 805 N N . ASP A 1 97 ? -1.756 11.563 7.177 1.00 95.12 97 ASP A N 1
ATOM 806 C CA . ASP A 1 97 ? -0.579 10.724 7.411 1.00 95.12 97 ASP A CA 1
ATOM 807 C C . ASP A 1 97 ? -0.281 9.856 6.183 1.00 95.12 97 ASP A C 1
ATOM 809 O O . ASP A 1 97 ? 0.888 9.680 5.827 1.00 95.12 97 ASP A O 1
ATOM 813 N N . LEU A 1 98 ? -1.327 9.432 5.466 1.00 95.56 98 LEU A N 1
ATOM 814 C CA . LEU A 1 98 ? -1.201 8.743 4.186 1.00 95.56 98 LEU A CA 1
ATOM 815 C C . LEU A 1 98 ? -0.643 9.666 3.097 1.00 95.56 98 LEU A C 1
ATOM 817 O O . LEU A 1 98 ? 0.286 9.278 2.387 1.00 95.56 98 LEU A O 1
ATOM 821 N N . ASP A 1 99 ? -1.121 10.908 3.012 1.00 95.94 99 ASP A N 1
ATOM 822 C CA . AS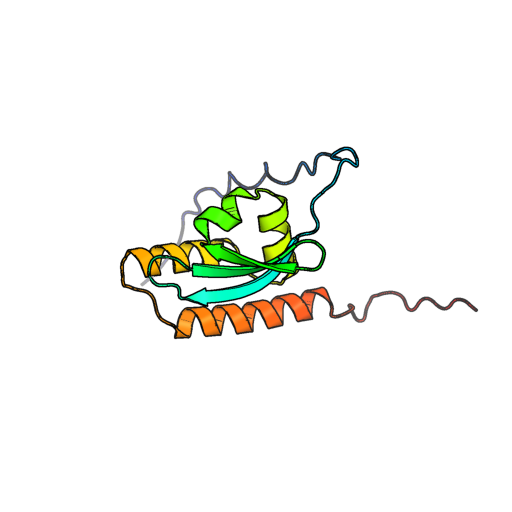P A 1 99 ? -0.600 11.888 2.050 1.00 95.94 99 ASP A CA 1
ATOM 823 C C . ASP A 1 99 ? 0.886 12.193 2.281 1.00 95.94 99 ASP A C 1
ATOM 825 O O . ASP A 1 99 ? 1.691 12.176 1.345 1.00 95.94 99 ASP A O 1
ATOM 829 N N . LYS A 1 100 ? 1.293 12.389 3.543 1.00 96.00 100 LYS A N 1
ATOM 830 C CA . LYS A 1 100 ? 2.711 12.560 3.904 1.00 96.00 100 LYS A CA 1
ATOM 831 C C . LYS A 1 100 ? 3.541 11.336 3.529 1.00 96.00 100 LYS A C 1
ATOM 833 O O . LYS A 1 100 ? 4.657 11.482 3.024 1.00 96.00 100 LYS A O 1
ATOM 838 N N . ALA A 1 101 ? 3.023 10.132 3.776 1.00 95.94 101 ALA A N 1
ATOM 839 C CA . ALA A 1 101 ? 3.702 8.895 3.410 1.00 95.94 101 ALA A CA 1
ATOM 840 C C . ALA A 1 101 ? 3.870 8.774 1.886 1.00 95.94 101 ALA A C 1
ATOM 842 O O . ALA A 1 101 ? 4.947 8.387 1.427 1.00 95.94 101 ALA A O 1
ATOM 843 N N . ARG A 1 102 ? 2.862 9.185 1.107 1.00 96.06 102 ARG A N 1
ATOM 844 C CA . ARG A 1 102 ? 2.899 9.201 -0.360 1.00 96.06 102 ARG A CA 1
ATOM 845 C C . ARG A 1 102 ? 3.939 10.185 -0.896 1.00 96.06 102 ARG A C 1
ATOM 847 O O . ARG A 1 102 ? 4.726 9.818 -1.770 1.00 96.06 102 ARG A O 1
ATOM 854 N N . GLU A 1 103 ? 4.007 11.402 -0.358 1.00 95.69 103 GLU A N 1
ATOM 855 C CA . GLU A 1 103 ? 5.040 12.374 -0.747 1.00 95.69 103 GLU A CA 1
ATOM 856 C C . GLU A 1 103 ? 6.448 11.881 -0.401 1.00 95.69 103 GLU A C 1
ATOM 858 O O . GLU A 1 103 ? 7.346 11.905 -1.247 1.00 95.69 103 GLU A O 1
ATOM 863 N N . LYS A 1 104 ? 6.629 11.306 0.793 1.00 94.75 104 LYS A N 1
ATOM 864 C CA . LYS A 1 104 ? 7.905 10.698 1.188 1.00 94.75 104 LYS A CA 1
ATOM 865 C C . LYS A 1 104 ? 8.288 9.521 0.289 1.00 94.75 104 LYS A C 1
ATOM 867 O O . LYS A 1 104 ? 9.458 9.358 -0.051 1.00 94.75 104 LYS A O 1
ATOM 872 N N . ALA A 1 105 ? 7.323 8.704 -0.132 1.00 94.50 105 ALA A N 1
ATOM 873 C CA . ALA A 1 105 ? 7.573 7.609 -1.063 1.00 94.50 105 ALA A CA 1
ATOM 874 C C . ALA A 1 105 ? 8.030 8.120 -2.438 1.00 94.50 105 ALA A C 1
ATOM 876 O O . ALA A 1 105 ? 8.987 7.585 -3.004 1.00 94.50 105 ALA A O 1
ATOM 877 N N . LYS A 1 106 ? 7.415 9.196 -2.949 1.00 93.12 106 LYS A N 1
ATOM 878 C CA . LYS A 1 106 ? 7.853 9.866 -4.185 1.00 93.12 106 LYS A CA 1
ATOM 879 C C . LYS A 1 106 ? 9.281 10.395 -4.059 1.00 93.12 106 LYS A C 1
ATOM 881 O O . LYS A 1 106 ? 10.076 10.188 -4.974 1.00 93.12 106 LYS A O 1
ATOM 886 N N . GLU A 1 107 ? 9.621 11.043 -2.948 1.00 93.31 107 GLU A N 1
ATOM 887 C CA . GLU A 1 107 ? 10.976 11.540 -2.677 1.00 93.31 107 GLU A CA 1
ATOM 888 C C . GLU A 1 107 ? 12.002 10.399 -2.624 1.00 93.31 107 GLU A C 1
ATOM 890 O O . GLU A 1 107 ? 12.999 10.432 -3.345 1.00 93.31 107 GLU A O 1
ATOM 895 N N . ASN A 1 108 ? 11.715 9.338 -1.863 1.00 91.12 108 ASN A N 1
ATOM 896 C CA . ASN A 1 108 ? 12.563 8.146 -1.771 1.00 91.12 108 ASN A CA 1
ATOM 897 C C . ASN A 1 108 ? 12.763 7.464 -3.126 1.00 91.12 108 ASN A C 1
ATOM 899 O O . ASN A 1 108 ? 13.817 6.894 -3.404 1.00 91.12 108 ASN A O 1
ATOM 903 N N . ARG A 1 109 ? 11.732 7.468 -3.973 1.00 87.62 109 ARG A N 1
ATOM 904 C CA . ARG A 1 109 ? 11.837 6.927 -5.324 1.00 87.62 109 ARG A CA 1
ATOM 905 C C . ARG A 1 109 ? 12.756 7.806 -6.168 1.00 87.62 109 ARG A C 1
ATOM 907 O O . ARG A 1 109 ? 13.656 7.276 -6.808 1.00 87.62 109 ARG A O 1
ATOM 914 N N . LYS A 1 110 ? 12.584 9.131 -6.131 1.00 85.19 110 LYS A N 1
ATOM 915 C CA . LYS A 1 110 ? 13.453 10.073 -6.853 1.00 85.19 110 LYS A CA 1
ATOM 916 C C . LYS A 1 110 ? 14.914 9.946 -6.427 1.00 85.19 110 LYS A C 1
ATOM 918 O O . LYS A 1 110 ? 15.758 9.863 -7.307 1.00 85.19 110 LYS A O 1
ATOM 923 N N . SER A 1 111 ? 15.208 9.857 -5.130 1.00 78.88 111 SER A N 1
ATOM 924 C CA . SER A 1 111 ? 16.590 9.737 -4.638 1.00 78.88 111 SER A CA 1
ATOM 925 C C . SER A 1 111 ? 17.274 8.433 -5.062 1.00 78.88 111 SER A C 1
ATOM 927 O O . SER A 1 111 ? 18.475 8.416 -5.311 1.00 78.88 111 SER A O 1
ATOM 929 N N . LYS A 1 112 ? 16.516 7.339 -5.216 1.00 73.56 112 LYS A N 1
ATOM 930 C CA . LYS A 1 112 ? 17.037 6.068 -5.749 1.00 73.56 112 LYS A CA 1
ATOM 931 C C . LYS A 1 112 ? 17.348 6.115 -7.246 1.00 73.56 112 LYS A C 1
ATOM 933 O O . LYS A 1 112 ? 18.190 5.349 -7.702 1.00 73.56 112 LYS A O 1
ATOM 938 N N . PHE A 1 113 ? 16.650 6.960 -8.007 1.00 63.69 113 PHE A N 1
ATOM 939 C CA . PHE A 1 113 ? 16.839 7.102 -9.456 1.00 63.69 113 PHE A CA 1
ATOM 940 C C . PHE A 1 113 ? 17.676 8.325 -9.847 1.00 63.69 113 PHE A C 1
ATOM 942 O O . PHE A 1 113 ? 18.096 8.427 -11.000 1.00 63.69 113 PHE A O 1
ATOM 949 N N . SER A 1 114 ? 17.943 9.249 -8.922 1.00 60.94 114 SER A N 1
ATOM 950 C CA . SER A 1 114 ? 18.876 10.343 -9.153 1.00 60.94 114 SER A CA 1
ATOM 951 C C . SER A 1 114 ? 20.287 9.773 -9.199 1.00 60.94 114 SER A C 1
ATOM 953 O O . SER A 1 114 ? 20.862 9.413 -8.174 1.00 60.94 114 SER A O 1
ATOM 955 N N . ARG A 1 115 ? 20.811 9.678 -10.420 1.00 53.50 115 ARG A N 1
ATOM 956 C CA . ARG A 1 115 ? 22.211 9.395 -10.722 1.00 53.50 115 ARG A CA 1
ATOM 957 C C . ARG A 1 115 ? 23.097 10.325 -9.886 1.00 53.50 115 ARG A C 1
ATOM 959 O O . ARG A 1 115 ? 22.864 11.535 -9.857 1.00 53.50 115 ARG A O 1
ATOM 966 N N . SER A 1 116 ? 24.094 9.774 -9.208 1.00 57.06 116 SER A N 1
ATOM 967 C CA . SER A 1 116 ? 25.075 10.590 -8.495 1.00 57.06 116 SER A CA 1
ATOM 968 C C . SER A 1 116 ? 25.860 11.386 -9.539 1.00 57.06 116 SER A C 1
ATOM 970 O O . SER A 1 116 ? 26.228 10.837 -10.577 1.00 57.06 116 SER A O 1
ATOM 972 N N . ALA A 1 117 ? 26.181 12.659 -9.286 1.00 57.75 117 ALA A N 1
ATOM 973 C CA . ALA A 1 117 ? 27.056 13.435 -10.182 1.00 57.75 117 ALA A CA 1
ATOM 974 C C . ALA A 1 117 ? 28.445 12.778 -10.379 1.00 57.75 117 ALA A C 1
ATOM 976 O O . ALA A 1 117 ? 29.162 13.096 -11.321 1.00 57.75 117 ALA A O 1
ATOM 977 N N . SER A 1 118 ? 28.804 11.843 -9.496 1.00 59.47 118 SER A N 1
ATOM 978 C CA . SER A 1 118 ? 30.026 11.038 -9.515 1.00 59.47 118 SER A CA 1
ATOM 979 C C . SER A 1 118 ? 29.930 9.753 -10.347 1.00 59.47 118 SER A C 1
ATOM 981 O O . SER A 1 118 ? 30.928 9.045 -10.462 1.00 59.47 118 SER A O 1
ATOM 983 N N . ASP A 1 119 ? 28.761 9.413 -10.901 1.00 59.56 119 ASP A N 1
ATOM 984 C CA . ASP A 1 119 ? 28.609 8.190 -11.689 1.00 59.56 119 ASP A CA 1
ATOM 985 C C . ASP A 1 119 ? 29.352 8.355 -13.023 1.00 59.56 119 ASP A C 1
ATOM 987 O O . ASP A 1 119 ? 29.003 9.259 -13.797 1.00 59.56 119 ASP A O 1
ATOM 991 N N . PRO A 1 120 ? 30.348 7.500 -13.329 1.00 61.12 120 PRO A N 1
ATOM 992 C CA . PRO A 1 120 ? 31.252 7.701 -14.452 1.00 61.12 120 PRO A CA 1
ATOM 993 C C . PRO A 1 120 ? 30.473 7.849 -15.759 1.00 61.12 120 PRO A C 1
ATOM 995 O O . PRO A 1 120 ? 29.584 7.055 -16.092 1.00 61.12 120 PRO A O 1
ATOM 998 N N . ILE A 1 121 ? 30.777 8.915 -16.496 1.00 58.22 121 ILE A N 1
ATOM 999 C CA . ILE A 1 121 ? 30.283 9.095 -17.857 1.00 58.22 121 ILE A CA 1
ATOM 1000 C C . ILE A 1 121 ? 30.976 8.021 -18.690 1.00 58.22 121 ILE A C 1
ATOM 1002 O O . ILE A 1 121 ? 32.188 8.043 -18.882 1.00 58.22 121 ILE A O 1
ATOM 1006 N N . SER A 1 122 ? 30.201 7.032 -19.119 1.00 60.44 122 SER A N 1
ATOM 1007 C CA . SER A 1 122 ? 30.661 5.983 -20.017 1.00 60.44 122 SER A CA 1
ATOM 1008 C C . SER A 1 122 ? 30.916 6.592 -21.397 1.00 60.44 122 SER A C 1
ATOM 1010 O O . SER A 1 122 ? 30.020 6.612 -22.238 1.00 60.44 122 SER A O 1
ATOM 1012 N N . TYR A 1 123 ? 32.126 7.099 -21.625 1.00 57.00 123 TYR A N 1
ATOM 1013 C CA . TYR A 1 123 ? 32.624 7.429 -22.958 1.00 57.00 123 TYR A CA 1
ATOM 1014 C C . TYR A 1 123 ? 33.010 6.122 -23.662 1.00 57.00 123 TYR A C 1
ATOM 1016 O O . TYR A 1 123 ? 34.155 5.690 -23.589 1.00 57.00 123 TYR A O 1
ATOM 1024 N N . PHE A 1 124 ? 32.047 5.459 -24.304 1.00 53.06 124 PHE A N 1
ATOM 1025 C CA . PHE A 1 124 ? 32.386 4.524 -25.377 1.00 53.06 124 PHE A CA 1
ATOM 1026 C C . PHE A 1 124 ? 32.582 5.361 -26.641 1.00 53.06 124 PHE A C 1
ATOM 1028 O O . PHE A 1 124 ? 31.607 5.824 -27.234 1.00 53.06 124 PHE A O 1
ATOM 1035 N N . GLY A 1 125 ? 33.849 5.616 -26.967 1.00 45.19 125 GLY A N 1
ATOM 1036 C CA . GLY A 1 125 ? 34.323 6.115 -28.255 1.00 45.19 125 GLY A CA 1
ATOM 1037 C C . GLY A 1 125 ? 35.229 5.078 -28.896 1.00 45.19 125 GLY A C 1
ATOM 1038 O O . GLY A 1 125 ? 35.825 4.285 -28.130 1.00 45.19 125 GLY A O 1
#